Protein AF-A0A1R3GGG5-F1 (afdb_monomer_lite)

InterPro domains:
  IPR013149 Alcohol dehydrogenase-like, C-terminal [PF00107] (2-76)
  IPR036291 NAD(P)-binding domain superfamily [SSF51735] (1-81)

Sequence (82 aa):
MTDGGVDRSVECTGSINAMIAAYECVHDGWGVAVPVGVPNKDDAFKTHPTNVLNERTLKGTLFGNYKPRSDLPLVVEKYMNK

pLDDT: mean 94.75, std 5.68, range [58.12, 98.06]

Structure (mmCIF, N/CA/C/O backbone):
data_AF-A0A1R3GGG5-F1
#
_entry.id   AF-A0A1R3GGG5-F1
#
loop_
_atom_site.group_PDB
_atom_site.id
_atom_site.type_symbol
_atom_site.label_atom_id
_atom_site.label_alt_id
_atom_site.label_comp_id
_atom_site.label_asym_id
_atom_site.label_entity_id
_atom_site.label_seq_id
_atom_site.pdbx_PDB_ins_code
_atom_site.Cartn_x
_atom_site.Cartn_y
_atom_site.Cartn_z
_atom_site.occupancy
_atom_site.B_iso_or_equiv
_atom_site.auth_seq_id
_atom_site.auth_comp_id
_atom_site.auth_asym_id
_atom_site.auth_atom_id
_atom_site.pdbx_PDB_model_num
ATOM 1 N N . MET A 1 1 ? -6.206 -15.191 -13.886 1.00 63.34 1 MET A N 1
ATOM 2 C CA . MET A 1 1 ? -6.832 -14.943 -12.568 1.00 63.34 1 MET A CA 1
ATOM 3 C C . MET A 1 1 ? -7.317 -13.501 -12.451 1.00 63.34 1 MET A C 1
ATOM 5 O O . MET A 1 1 ? -8.444 -13.340 -12.019 1.00 63.34 1 MET A O 1
ATOM 9 N N . THR A 1 2 ? -6.537 -12.486 -12.854 1.00 91.88 2 THR A N 1
ATOM 10 C CA . THR A 1 2 ? -6.927 -11.063 -12.706 1.00 91.88 2 THR A CA 1
ATOM 11 C C . THR A 1 2 ? -6.868 -10.219 -13.988 1.00 91.88 2 THR A C 1
ATOM 13 O O . THR A 1 2 ? -7.142 -9.034 -13.920 1.00 91.88 2 THR A O 1
ATOM 16 N N . ASP A 1 3 ? -6.491 -10.807 -15.130 1.00 89.44 3 ASP A N 1
ATOM 17 C CA . ASP A 1 3 ? -6.541 -10.196 -16.478 1.00 89.44 3 ASP A CA 1
ATOM 18 C C . ASP A 1 3 ? -6.054 -8.733 -16.591 1.00 89.44 3 ASP A C 1
ATOM 20 O O . ASP A 1 3 ? -6.656 -7.918 -17.275 1.00 89.44 3 ASP A O 1
ATOM 24 N N . GLY A 1 4 ? -4.965 -8.387 -15.893 1.00 91.12 4 GLY A N 1
ATOM 25 C CA . GLY A 1 4 ? -4.401 -7.027 -15.914 1.00 91.12 4 GLY A CA 1
ATOM 26 C C . GLY A 1 4 ? -3.909 -6.518 -14.560 1.00 91.12 4 GLY A C 1
ATOM 27 O O . GLY A 1 4 ? -3.095 -5.603 -14.511 1.00 91.12 4 GLY A O 1
ATOM 28 N N . GLY A 1 5 ? -4.337 -7.140 -13.460 1.00 96.38 5 GLY A N 1
ATOM 29 C CA . GLY A 1 5 ? -3.890 -6.786 -12.109 1.00 96.38 5 GLY A CA 1
ATOM 30 C C . GLY A 1 5 ? -5.047 -6.726 -11.121 1.00 96.38 5 GLY A C 1
ATOM 31 O O . GLY A 1 5 ? -6.202 -6.904 -11.491 1.00 96.38 5 GLY A O 1
ATOM 32 N N . VAL A 1 6 ? -4.746 -6.522 -9.842 1.00 97.75 6 VAL A N 1
ATOM 33 C CA . VAL A 1 6 ? -5.779 -6.369 -8.805 1.00 97.75 6 VAL A CA 1
ATOM 34 C C . VAL A 1 6 ? -6.241 -4.920 -8.694 1.00 97.75 6 VAL A C 1
ATOM 36 O O . VAL A 1 6 ? -5.455 -3.991 -8.873 1.00 97.75 6 VAL A O 1
ATOM 39 N N . ASP A 1 7 ? -7.494 -4.703 -8.304 1.00 97.31 7 ASP A N 1
ATOM 40 C CA . ASP A 1 7 ? -7.973 -3.345 -8.024 1.00 97.31 7 ASP A CA 1
ATOM 41 C C . ASP A 1 7 ? -7.227 -2.728 -6.840 1.00 97.31 7 ASP A C 1
ATOM 43 O O . ASP A 1 7 ? -6.928 -1.531 -6.825 1.00 97.31 7 ASP A O 1
ATOM 47 N N . ARG A 1 8 ? -6.948 -3.541 -5.817 1.00 97.56 8 ARG A N 1
ATOM 48 C CA . ARG A 1 8 ? -6.306 -3.123 -4.573 1.00 97.56 8 ARG A CA 1
ATOM 49 C C . ARG A 1 8 ? -5.274 -4.149 -4.136 1.00 97.56 8 ARG A C 1
ATOM 51 O O . ARG A 1 8 ? -5.576 -5.338 -4.078 1.00 97.56 8 ARG A O 1
ATOM 58 N N . SER A 1 9 ? -4.094 -3.676 -3.762 1.00 97.94 9 SER A N 1
ATOM 59 C CA . SER A 1 9 ? -3.070 -4.483 -3.103 1.00 97.94 9 SER A CA 1
ATOM 60 C C . SER A 1 9 ? -2.698 -3.860 -1.761 1.00 97.94 9 SER A C 1
ATOM 62 O O . SER A 1 9 ? -2.753 -2.639 -1.579 1.00 97.94 9 SER A O 1
ATOM 64 N N . VAL A 1 10 ? -2.346 -4.710 -0.799 1.00 97.94 10 VAL A N 1
ATOM 65 C CA . VAL A 1 10 ? -1.922 -4.288 0.536 1.00 97.94 10 VAL A CA 1
ATOM 66 C C . VAL A 1 10 ? -0.649 -5.041 0.883 1.00 97.94 10 VAL A C 1
ATOM 68 O O . VAL A 1 10 ? -0.614 -6.268 0.800 1.00 97.94 10 VAL A O 1
ATOM 71 N N . GLU A 1 11 ? 0.394 -4.309 1.256 1.00 97.81 11 GLU A N 1
ATOM 72 C CA . GLU A 1 11 ? 1.655 -4.897 1.704 1.00 97.81 11 GLU A CA 1
ATOM 73 C C . GLU A 1 11 ? 1.752 -4.782 3.227 1.00 97.81 11 GLU A C 1
ATOM 75 O O . GLU A 1 11 ? 1.570 -3.699 3.779 1.00 97.81 11 GLU A O 1
ATOM 80 N N . CYS A 1 12 ? 2.011 -5.899 3.910 1.00 97.00 12 CYS A N 1
ATOM 81 C CA . CYS A 1 12 ? 1.950 -5.986 5.375 1.00 97.00 12 CYS A CA 1
ATOM 82 C C . CYS A 1 12 ? 3.210 -6.599 6.014 1.00 97.00 12 CYS A C 1
ATOM 84 O O . CYS A 1 12 ? 3.156 -7.018 7.168 1.00 97.00 12 CYS A O 1
ATOM 86 N N . THR A 1 13 ? 4.321 -6.712 5.283 1.00 96.19 13 THR A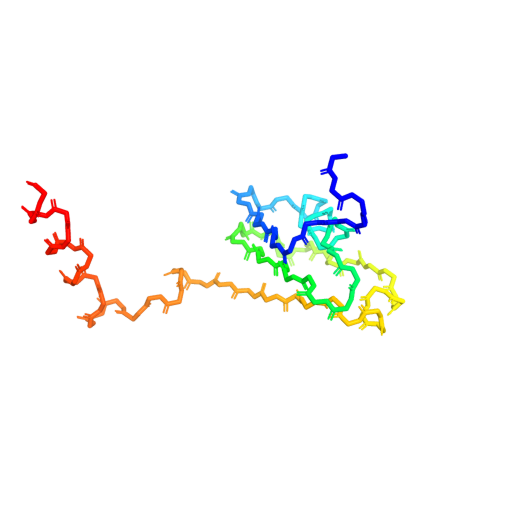 N 1
ATOM 87 C CA . THR A 1 13 ? 5.567 -7.347 5.757 1.00 96.19 13 THR A CA 1
ATOM 88 C C . THR A 1 13 ? 6.663 -6.338 6.093 1.00 96.19 13 THR A C 1
ATOM 90 O O . THR A 1 13 ? 7.499 -6.621 6.945 1.00 96.19 13 THR A O 1
ATOM 93 N N . GLY A 1 14 ? 6.668 -5.167 5.447 1.00 95.12 14 GLY A N 1
ATOM 94 C CA . GLY A 1 14 ? 7.749 -4.184 5.551 1.00 95.12 14 GLY A CA 1
ATOM 95 C C . GLY A 1 14 ? 8.900 -4.435 4.571 1.00 95.12 14 GLY A C 1
ATOM 96 O O . GLY A 1 14 ? 9.860 -3.674 4.548 1.00 95.12 14 GLY A O 1
ATOM 97 N N . SER A 1 15 ? 8.822 -5.477 3.736 1.00 96.69 15 SER A N 1
ATOM 98 C CA . SER A 1 15 ? 9.833 -5.745 2.713 1.00 96.69 15 SER A CA 1
ATOM 99 C C . SER A 1 15 ? 9.678 -4.793 1.532 1.00 96.69 15 SER A C 1
ATOM 101 O O . SER A 1 15 ? 8.645 -4.788 0.862 1.00 96.69 15 SER A O 1
ATOM 103 N N . ILE A 1 16 ? 10.739 -4.054 1.198 1.00 96.75 16 ILE A N 1
ATOM 104 C CA . ILE A 1 16 ? 10.722 -3.124 0.063 1.00 96.75 16 ILE A CA 1
ATOM 105 C C . ILE A 1 16 ? 10.405 -3.817 -1.271 1.00 96.75 16 ILE A C 1
ATOM 107 O O . ILE A 1 16 ? 9.654 -3.288 -2.088 1.00 96.75 16 ILE A O 1
ATOM 111 N N . ASN A 1 17 ? 10.891 -5.047 -1.458 1.00 96.62 17 ASN A N 1
ATOM 112 C CA . ASN A 1 17 ? 10.607 -5.841 -2.653 1.00 96.62 17 ASN A CA 1
ATOM 113 C C . ASN A 1 17 ? 9.126 -6.234 -2.722 1.00 96.62 17 ASN A C 1
ATOM 115 O O . ASN A 1 17 ? 8.526 -6.183 -3.793 1.00 96.62 17 ASN A O 1
ATOM 119 N N . ALA A 1 18 ? 8.521 -6.581 -1.581 1.00 97.06 18 ALA A N 1
ATOM 120 C CA . ALA A 1 18 ? 7.092 -6.866 -1.515 1.00 97.06 18 ALA A CA 1
ATOM 121 C C . ALA A 1 18 ? 6.251 -5.604 -1.762 1.00 97.06 18 ALA A C 1
ATOM 123 O O . ALA A 1 18 ? 5.209 -5.695 -2.403 1.00 97.06 18 ALA A O 1
ATOM 124 N N . MET A 1 19 ? 6.708 -4.427 -1.316 1.00 97.69 19 MET A N 1
ATOM 125 C CA . MET A 1 19 ? 6.008 -3.160 -1.568 1.00 97.69 19 MET A CA 1
ATOM 126 C C . MET A 1 19 ? 6.002 -2.807 -3.051 1.00 97.69 19 MET A C 1
ATOM 128 O O . MET A 1 19 ? 4.963 -2.414 -3.583 1.00 97.69 19 MET A O 1
ATOM 132 N N . ILE A 1 20 ? 7.143 -2.970 -3.724 1.00 97.00 20 ILE A N 1
ATOM 133 C CA . ILE A 1 20 ? 7.250 -2.746 -5.169 1.00 97.00 20 ILE A CA 1
ATOM 134 C C . ILE A 1 20 ? 6.358 -3.744 -5.908 1.00 97.00 20 ILE A C 1
ATOM 136 O O . ILE A 1 20 ? 5.538 -3.329 -6.720 1.00 97.00 20 ILE A O 1
ATOM 140 N N . ALA A 1 21 ? 6.420 -5.032 -5.557 1.00 96.81 21 ALA A N 1
ATOM 141 C CA . ALA A 1 21 ? 5.554 -6.048 -6.154 1.00 96.81 21 ALA A CA 1
ATOM 142 C C . ALA A 1 21 ? 4.061 -5.750 -5.934 1.00 96.81 21 ALA A C 1
ATOM 144 O O . ALA A 1 21 ? 3.257 -5.924 -6.848 1.00 96.81 21 ALA A O 1
ATOM 145 N N . ALA A 1 22 ? 3.685 -5.258 -4.749 1.00 97.50 22 ALA A N 1
ATOM 146 C CA . ALA A 1 22 ? 2.320 -4.841 -4.457 1.00 97.50 22 ALA A CA 1
ATOM 147 C C . ALA A 1 22 ? 1.889 -3.659 -5.337 1.00 97.50 22 ALA A C 1
ATOM 149 O O . ALA A 1 22 ? 0.761 -3.650 -5.817 1.00 97.50 22 ALA A O 1
ATOM 150 N N . TYR A 1 23 ? 2.758 -2.681 -5.591 1.00 97.44 23 TYR A N 1
ATOM 151 C CA . TYR A 1 23 ? 2.459 -1.587 -6.521 1.00 97.44 23 TYR A CA 1
ATOM 152 C C . TYR A 1 23 ? 2.422 -2.034 -7.983 1.00 97.44 23 TYR A C 1
ATOM 154 O O . TYR A 1 23 ? 1.628 -1.532 -8.774 1.00 97.44 23 TYR A O 1
ATOM 162 N N . GLU A 1 24 ? 3.252 -2.999 -8.360 1.00 96.25 24 GLU A N 1
ATOM 163 C CA . GLU A 1 24 ? 3.354 -3.445 -9.745 1.00 96.25 24 GLU A CA 1
ATOM 164 C C . GLU A 1 24 ? 2.276 -4.463 -10.142 1.00 96.25 24 GLU A C 1
ATOM 166 O O . GLU A 1 24 ? 2.031 -4.657 -11.333 1.00 96.25 24 GLU A O 1
ATOM 171 N N . CYS A 1 25 ? 1.581 -5.067 -9.174 1.00 96.25 25 CYS A N 1
ATOM 172 C CA . CYS A 1 25 ? 0.501 -6.017 -9.438 1.00 96.25 25 CYS A CA 1
ATOM 173 C C . CYS A 1 25 ? -0.897 -5.386 -9.531 1.00 96.25 25 CYS A C 1
ATOM 175 O O . CYS A 1 25 ? -1.859 -6.103 -9.825 1.00 96.25 25 CYS A O 1
ATOM 177 N N . VAL A 1 26 ? -1.039 -4.080 -9.267 1.00 97.50 26 VAL A N 1
ATOM 178 C CA . VAL A 1 26 ? -2.335 -3.398 -9.388 1.00 97.50 26 VAL A CA 1
ATOM 179 C C . VAL A 1 26 ? -2.669 -3.086 -10.840 1.00 97.50 26 VAL A C 1
ATOM 181 O O . VAL A 1 26 ? -1.780 -2.885 -11.666 1.00 97.50 26 VAL A O 1
ATOM 184 N N . HIS A 1 27 ? -3.963 -3.036 -11.129 1.00 97.38 27 HIS A N 1
ATOM 185 C CA . HIS A 1 27 ? -4.478 -2.781 -12.465 1.00 97.38 27 HIS A CA 1
ATOM 186 C C . HIS A 1 27 ? -4.085 -1.382 -12.971 1.00 97.38 27 HIS A C 1
ATOM 188 O O . HIS A 1 27 ? -4.161 -0.398 -12.229 1.00 97.38 27 HIS A O 1
ATOM 194 N N . ASP A 1 28 ? -3.709 -1.284 -14.247 1.00 96.12 28 ASP A N 1
ATOM 195 C CA . ASP A 1 28 ? -3.485 -0.002 -14.926 1.00 96.12 28 ASP A CA 1
ATOM 196 C C . ASP A 1 28 ? -4.786 0.829 -14.959 1.00 96.12 28 ASP A C 1
ATOM 198 O O . ASP A 1 28 ? -5.879 0.287 -15.114 1.00 96.12 28 ASP A O 1
ATOM 202 N N . GLY A 1 29 ? -4.709 2.146 -14.792 1.00 95.94 29 GLY A N 1
ATOM 203 C CA . GLY A 1 29 ? -5.865 3.051 -14.801 1.00 95.94 29 GLY A CA 1
ATOM 204 C C . GLY A 1 29 ? -6.449 3.345 -13.414 1.00 95.94 29 GLY A C 1
ATOM 205 O O . GLY A 1 29 ? -6.616 4.501 -13.043 1.00 95.94 29 GLY A O 1
ATOM 206 N N . TRP A 1 30 ? -6.779 2.318 -12.618 1.00 96.44 30 TRP A N 1
ATOM 207 C CA . TRP A 1 30 ? -7.519 2.513 -11.350 1.00 96.44 30 TRP A CA 1
ATOM 208 C C . TRP A 1 30 ? -6.987 1.732 -10.142 1.00 96.44 30 TRP A C 1
ATOM 210 O O . TRP A 1 30 ? -7.564 1.802 -9.043 1.00 96.44 30 TRP A O 1
ATOM 220 N N . GLY A 1 31 ? -5.911 0.970 -10.328 1.00 97.94 31 GLY A N 1
ATOM 221 C CA . GLY A 1 31 ? -5.288 0.175 -9.283 1.00 97.94 31 GLY A CA 1
ATOM 222 C C . GLY A 1 31 ? -4.725 1.037 -8.153 1.00 97.94 31 GLY A C 1
ATOM 223 O O . GLY A 1 31 ? -4.125 2.088 -8.388 1.00 97.94 31 GLY A O 1
ATOM 224 N N . VAL A 1 32 ? -4.908 0.596 -6.904 1.00 98.06 32 VAL A N 1
ATOM 225 C CA . VAL A 1 32 ? -4.363 1.289 -5.725 1.00 98.06 32 VAL A CA 1
ATOM 226 C C . VAL A 1 32 ? -3.579 0.315 -4.858 1.00 98.06 32 VAL A C 1
ATOM 228 O O . VAL A 1 32 ? -4.132 -0.672 -4.375 1.00 98.06 32 VAL A O 1
ATOM 231 N N . ALA A 1 33 ? -2.318 0.635 -4.599 1.00 97.81 33 ALA A N 1
ATOM 232 C CA . ALA A 1 33 ? -1.476 -0.105 -3.671 1.00 97.81 33 ALA A CA 1
ATOM 233 C C . ALA A 1 33 ? -1.344 0.642 -2.345 1.00 97.81 33 ALA A C 1
ATOM 235 O O . ALA A 1 33 ? -1.163 1.864 -2.327 1.00 97.81 33 ALA A O 1
ATOM 236 N N . VAL A 1 34 ? -1.428 -0.097 -1.239 1.00 97.81 34 VAL A N 1
ATOM 237 C CA . VAL A 1 34 ? -1.318 0.443 0.120 1.00 97.81 34 VAL A CA 1
ATOM 238 C C . VAL A 1 34 ? -0.266 -0.338 0.911 1.00 97.81 34 VAL A C 1
ATOM 240 O O . VAL A 1 34 ? -0.587 -1.370 1.504 1.00 97.81 34 VAL A O 1
ATOM 243 N N . PRO A 1 35 ? 0.992 0.125 0.960 1.00 96.31 35 PRO A N 1
ATOM 244 C CA . PRO A 1 35 ? 1.960 -0.379 1.916 1.00 96.31 35 PRO A CA 1
ATOM 245 C C . PRO A 1 35 ? 1.577 0.033 3.339 1.00 96.31 35 PRO A C 1
ATOM 247 O O . PRO A 1 35 ? 1.332 1.208 3.629 1.00 96.31 35 PRO A O 1
ATOM 250 N N . VAL A 1 36 ? 1.507 -0.965 4.213 1.00 97.00 36 VAL A N 1
ATOM 251 C CA . VAL A 1 36 ? 1.235 -0.854 5.652 1.00 97.00 36 VAL A CA 1
ATOM 252 C C . VAL A 1 36 ? 2.475 -1.249 6.452 1.00 97.00 36 VAL A C 1
ATOM 254 O O . VAL A 1 36 ? 2.692 -0.732 7.548 1.00 97.00 36 VAL A O 1
ATOM 257 N N . GLY A 1 37 ? 3.291 -2.161 5.913 1.00 95.44 37 GLY A N 1
ATOM 258 C CA . GLY A 1 37 ? 4.569 -2.534 6.500 1.00 95.44 37 GLY A CA 1
ATOM 259 C C . GLY A 1 37 ? 5.521 -1.342 6.618 1.00 95.44 37 GLY A C 1
ATOM 260 O O . GLY A 1 37 ? 5.477 -0.405 5.823 1.00 95.44 37 GLY A O 1
ATOM 261 N N . VAL A 1 38 ? 6.399 -1.378 7.619 1.00 95.19 38 VAL A N 1
ATOM 262 C CA . VAL A 1 38 ? 7.401 -0.328 7.842 1.00 95.19 38 VAL A CA 1
ATOM 263 C C . VAL A 1 38 ? 8.732 -0.794 7.243 1.00 95.19 38 VAL A C 1
ATOM 265 O O . VAL A 1 38 ? 9.255 -1.806 7.713 1.00 95.19 38 VAL A O 1
ATOM 268 N N . PRO A 1 39 ? 9.276 -0.109 6.220 1.00 94.31 39 PRO A N 1
ATOM 269 C CA . PRO A 1 39 ? 10.556 -0.471 5.619 1.00 94.31 39 PRO A CA 1
ATOM 270 C C . PRO A 1 39 ? 11.731 0.040 6.467 1.00 94.31 39 PRO A C 1
ATOM 272 O O . PRO A 1 39 ? 11.548 0.853 7.381 1.00 94.31 39 PRO A O 1
ATOM 275 N N . ASN A 1 40 ? 12.955 -0.401 6.162 1.00 94.94 40 ASN A N 1
ATOM 276 C CA . ASN A 1 40 ? 14.143 0.151 6.811 1.00 94.94 40 ASN A CA 1
ATOM 277 C C . ASN A 1 40 ? 14.405 1.580 6.330 1.00 94.94 40 ASN A C 1
ATOM 279 O O . ASN A 1 40 ? 14.012 1.980 5.236 1.00 94.94 40 ASN A O 1
ATOM 283 N N . LYS A 1 41 ? 15.127 2.355 7.142 1.00 93.38 41 LYS A N 1
ATOM 284 C CA . LYS A 1 41 ? 15.426 3.764 6.850 1.00 93.38 41 LYS A CA 1
ATOM 285 C C . LYS A 1 41 ? 16.190 3.967 5.534 1.00 93.38 41 LYS A C 1
ATOM 287 O O . LYS A 1 41 ? 16.004 4.993 4.888 1.00 93.38 41 LYS A O 1
ATOM 292 N N . ASP A 1 42 ? 17.032 3.005 5.166 1.00 95.19 42 ASP A N 1
ATOM 293 C CA . ASP A 1 42 ? 17.893 3.080 3.982 1.00 95.19 42 ASP A CA 1
ATOM 294 C C . ASP A 1 42 ? 17.266 2.410 2.745 1.00 95.19 42 ASP A C 1
ATOM 296 O O . ASP A 1 42 ? 17.861 2.416 1.664 1.00 95.19 42 ASP A O 1
ATOM 300 N N . ASP A 1 43 ? 1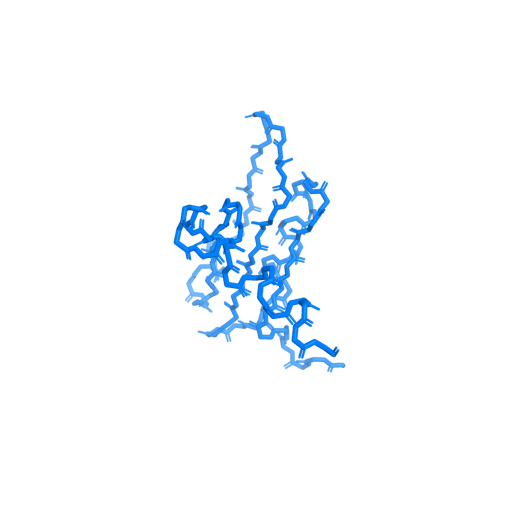6.060 1.843 2.881 1.00 95.75 43 ASP A N 1
ATOM 301 C CA . ASP A 1 43 ? 15.347 1.224 1.768 1.00 95.75 43 ASP A CA 1
ATOM 302 C C . ASP A 1 43 ? 14.814 2.291 0.803 1.00 95.75 43 ASP A C 1
ATOM 304 O O . ASP A 1 43 ? 14.312 3.346 1.195 1.00 95.75 43 ASP A O 1
ATOM 308 N N . ALA A 1 44 ? 14.886 1.994 -0.495 1.00 95.00 44 ALA A N 1
ATOM 309 C CA . ALA A 1 44 ? 14.420 2.885 -1.548 1.00 95.00 44 ALA A CA 1
ATOM 310 C C . ALA A 1 44 ? 13.356 2.200 -2.403 1.00 95.00 44 ALA A C 1
ATOM 312 O O . ALA A 1 44 ? 13.611 1.170 -3.028 1.00 95.00 44 ALA A O 1
ATOM 313 N N . PHE A 1 45 ? 12.181 2.819 -2.487 1.00 94.81 45 PHE A N 1
ATOM 314 C CA . PHE A 1 45 ? 11.120 2.378 -3.382 1.00 94.81 45 PHE A CA 1
ATOM 315 C C . PHE A 1 45 ? 11.442 2.817 -4.812 1.00 94.81 45 PHE A C 1
ATOM 317 O O . PHE A 1 45 ? 11.551 4.012 -5.092 1.00 94.81 45 PHE A O 1
ATOM 324 N N . LYS A 1 46 ? 11.610 1.854 -5.723 1.00 95.00 46 LYS A N 1
ATOM 325 C CA . LYS A 1 46 ? 11.965 2.105 -7.125 1.00 95.00 46 LYS A CA 1
ATOM 326 C C . LYS A 1 46 ? 11.007 1.353 -8.033 1.00 95.00 46 LYS A C 1
ATOM 328 O O . LYS A 1 46 ? 10.784 0.167 -7.843 1.00 95.00 46 LYS A O 1
ATOM 333 N N . THR A 1 47 ? 10.471 2.050 -9.026 1.00 94.50 47 THR A N 1
ATOM 334 C CA . THR A 1 47 ? 9.581 1.480 -10.040 1.00 94.50 47 THR A CA 1
ATOM 335 C C . THR A 1 47 ? 9.720 2.268 -11.342 1.00 94.50 47 THR A C 1
ATOM 337 O O . THR A 1 47 ? 10.311 3.354 -11.360 1.00 94.50 47 THR A O 1
ATOM 340 N N . HIS A 1 48 ? 9.205 1.727 -12.443 1.00 94.25 48 HIS A N 1
ATOM 341 C CA . HIS A 1 48 ? 9.268 2.390 -13.741 1.00 94.25 48 HIS A CA 1
ATOM 342 C C . HIS A 1 48 ? 8.323 3.605 -13.795 1.00 94.25 48 HIS A C 1
ATOM 344 O O . HIS A 1 48 ? 7.170 3.491 -13.379 1.00 94.25 48 HIS A O 1
ATOM 350 N N . PRO A 1 49 ? 8.745 4.754 -14.365 1.00 94.44 49 PRO A N 1
ATOM 351 C CA . PRO A 1 49 ? 7.881 5.933 -14.503 1.00 94.44 49 PRO A CA 1
ATOM 352 C C . PRO A 1 49 ? 6.574 5.660 -15.257 1.00 94.44 49 PRO A C 1
ATOM 354 O O . PRO A 1 49 ? 5.556 6.289 -14.983 1.00 94.44 49 PRO A O 1
ATOM 357 N N . THR A 1 50 ? 6.579 4.685 -16.168 1.00 95.38 50 THR A N 1
ATOM 358 C CA . THR A 1 50 ? 5.387 4.221 -16.887 1.00 95.38 50 THR A CA 1
ATOM 359 C C . THR A 1 50 ? 4.288 3.729 -15.954 1.00 95.38 50 THR A C 1
ATOM 361 O O . THR A 1 50 ? 3.125 3.932 -16.259 1.00 95.38 50 THR A O 1
ATOM 364 N N . ASN A 1 51 ? 4.624 3.160 -14.794 1.00 93.81 51 ASN A N 1
ATOM 365 C CA . ASN A 1 51 ? 3.628 2.692 -13.827 1.00 93.81 51 ASN A CA 1
ATOM 366 C C . ASN A 1 51 ? 2.842 3.862 -13.215 1.00 93.81 51 ASN A C 1
ATOM 368 O O . ASN A 1 51 ? 1.651 3.730 -12.947 1.00 93.81 51 ASN A O 1
ATOM 372 N N . VAL A 1 52 ? 3.487 5.024 -13.061 1.00 92.94 52 VAL A N 1
ATOM 373 C CA . VAL A 1 52 ? 2.834 6.264 -12.617 1.00 92.94 52 VAL A CA 1
ATOM 374 C C . VAL A 1 52 ? 2.006 6.876 -13.749 1.00 92.94 52 VAL A C 1
ATOM 376 O O . VAL A 1 52 ? 0.896 7.342 -13.512 1.00 92.94 52 VAL A O 1
ATOM 379 N N . LEU A 1 53 ? 2.525 6.854 -14.982 1.00 96.44 53 LEU A N 1
ATOM 380 C CA . LEU A 1 53 ? 1.808 7.350 -16.165 1.00 96.44 53 LEU A CA 1
ATOM 381 C C . LEU A 1 53 ? 0.584 6.495 -16.518 1.00 96.44 53 LEU A C 1
ATOM 383 O O . LEU A 1 53 ? -0.404 7.036 -16.996 1.00 96.44 53 LEU A O 1
ATOM 387 N N . ASN A 1 54 ? 0.618 5.196 -16.218 1.00 95.56 54 ASN A N 1
ATOM 388 C CA . ASN A 1 54 ? -0.516 4.277 -16.327 1.00 95.56 54 ASN A CA 1
ATOM 389 C C . ASN A 1 54 ? -1.523 4.443 -15.172 1.00 95.56 54 ASN A C 1
ATOM 391 O O . ASN A 1 54 ? -2.290 3.528 -14.888 1.00 95.56 54 ASN A O 1
ATOM 395 N N . GLU A 1 55 ? -1.501 5.577 -14.470 1.00 95.62 55 GLU A N 1
ATOM 396 C CA . GLU A 1 55 ? -2.484 5.972 -13.453 1.00 95.62 55 GLU A CA 1
ATOM 397 C C . GLU A 1 55 ? -2.607 5.011 -12.251 1.00 95.62 55 GLU A C 1
ATOM 399 O O . GLU A 1 55 ? -3.587 5.038 -11.502 1.00 95.62 55 GLU A O 1
ATOM 404 N N . ARG A 1 56 ? -1.580 4.194 -11.977 1.00 97.06 56 ARG A N 1
ATOM 405 C CA . ARG A 1 56 ? -1.535 3.397 -10.744 1.00 97.06 56 ARG A CA 1
ATOM 406 C C . ARG A 1 56 ? -1.290 4.301 -9.548 1.00 97.06 56 ARG A C 1
ATOM 408 O O . ARG A 1 56 ? -0.319 5.061 -9.501 1.00 97.06 56 ARG A O 1
ATOM 415 N N . THR A 1 57 ? -2.112 4.154 -8.518 1.00 96.69 57 THR A N 1
ATOM 416 C CA . THR A 1 57 ? -2.028 4.993 -7.322 1.00 96.69 57 THR A CA 1
ATOM 417 C C . THR A 1 57 ? -1.272 4.287 -6.200 1.00 96.69 57 THR A C 1
ATOM 419 O O . THR A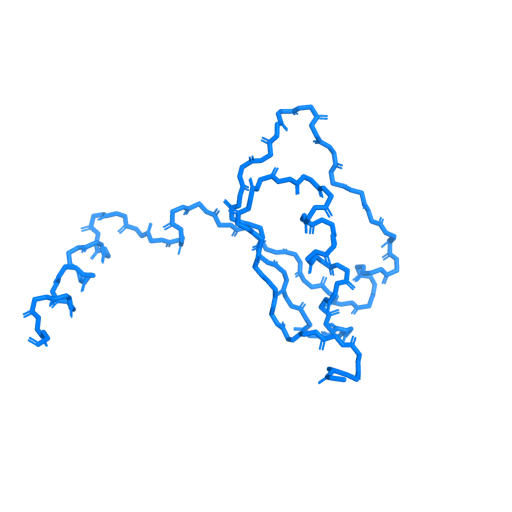 1 57 ? -1.667 3.214 -5.747 1.00 96.69 57 THR A O 1
ATOM 422 N N . LEU A 1 58 ? -0.228 4.929 -5.677 1.00 96.38 58 LEU A N 1
ATOM 423 C CA . LEU A 1 58 ? 0.436 4.518 -4.440 1.00 96.38 58 LEU A CA 1
ATOM 424 C C . LEU A 1 58 ? -0.096 5.360 -3.272 1.00 96.38 58 LEU A C 1
ATOM 426 O O . LEU A 1 58 ? -0.031 6.589 -3.309 1.00 96.38 58 LEU A O 1
ATOM 430 N N . LYS A 1 59 ? -0.623 4.713 -2.231 1.00 95.81 59 LYS A N 1
ATOM 431 C CA . LYS A 1 59 ? -1.026 5.361 -0.970 1.00 95.81 59 LYS A CA 1
ATOM 432 C C . LYS A 1 59 ? -0.240 4.764 0.184 1.00 95.81 59 LYS A C 1
ATOM 434 O O . LYS A 1 59 ? 0.204 3.636 0.087 1.00 95.81 59 LYS A O 1
ATOM 439 N N . GLY A 1 60 ? -0.131 5.487 1.291 1.00 93.62 60 GLY A N 1
ATOM 440 C CA . GLY A 1 60 ? 0.378 4.946 2.551 1.00 93.62 60 GLY A CA 1
ATOM 441 C C . GLY A 1 60 ? -0.685 4.991 3.641 1.00 93.62 60 GLY A C 1
ATOM 442 O O . GLY A 1 60 ? -1.702 5.682 3.516 1.00 93.62 60 GLY A O 1
ATOM 443 N N . THR A 1 61 ? -0.437 4.276 4.732 1.00 94.81 61 THR A N 1
ATOM 444 C CA . THR A 1 61 ? -1.225 4.427 5.952 1.00 94.81 61 THR A CA 1
ATOM 445 C C . THR A 1 61 ? -0.356 4.277 7.189 1.00 94.81 61 THR A C 1
ATOM 447 O O . THR A 1 61 ? 0.552 3.454 7.240 1.00 94.81 61 THR A O 1
ATOM 450 N N . LEU A 1 62 ? -0.667 5.074 8.206 1.00 91.25 62 LEU A N 1
ATOM 451 C CA . LEU A 1 62 ? -0.196 4.872 9.566 1.00 91.25 62 LEU A CA 1
ATOM 452 C C . LEU A 1 62 ? -1.429 4.654 10.432 1.00 91.25 62 LEU A C 1
ATOM 454 O O . LEU A 1 62 ? -2.395 5.414 10.344 1.00 91.25 62 LEU A O 1
ATOM 458 N N . PHE A 1 63 ? -1.414 3.593 11.239 1.00 91.31 63 PHE A N 1
ATOM 459 C CA . PHE A 1 63 ? -2.531 3.239 12.119 1.00 91.31 63 PHE A CA 1
ATOM 460 C C . PHE A 1 63 ? -3.872 3.037 11.377 1.00 91.31 63 PHE A C 1
ATOM 462 O O . PHE A 1 63 ? -4.937 3.326 11.913 1.00 91.31 63 PHE A O 1
ATOM 469 N N . GLY A 1 64 ? -3.837 2.599 10.112 1.00 91.88 64 GLY A N 1
ATOM 470 C CA . GLY A 1 64 ? -5.038 2.422 9.284 1.00 91.88 64 GLY A CA 1
ATOM 471 C C . GLY A 1 64 ? -5.791 3.724 8.978 1.00 91.88 64 GLY A C 1
ATOM 472 O O . GLY A 1 64 ? -6.963 3.672 8.619 1.00 91.88 64 GLY A O 1
ATOM 473 N N . ASN A 1 65 ? -5.145 4.886 9.148 1.00 92.12 65 ASN A N 1
ATOM 474 C CA . ASN A 1 65 ? -5.744 6.225 9.080 1.00 92.12 65 ASN A CA 1
ATOM 475 C C . ASN A 1 65 ? -6.856 6.470 10.117 1.00 92.12 65 ASN A C 1
ATOM 477 O O . ASN A 1 65 ? -7.640 7.410 9.969 1.00 92.12 65 ASN A O 1
ATOM 481 N N . TYR A 1 66 ? -6.904 5.664 11.181 1.00 94.69 66 TYR A N 1
ATOM 482 C CA . TYR A 1 66 ? -7.789 5.902 12.315 1.00 94.69 66 TYR A CA 1
ATOM 483 C C . TYR A 1 66 ? -7.318 7.121 13.111 1.00 94.69 66 TYR A C 1
ATOM 485 O O . TYR A 1 66 ? -6.130 7.279 13.398 1.00 94.69 66 TYR A O 1
ATOM 493 N N . LYS A 1 67 ? -8.263 7.954 13.546 1.00 95.31 67 LYS A N 1
ATOM 494 C CA . LYS A 1 67 ? -8.042 8.972 14.574 1.00 95.31 67 LYS A CA 1
ATOM 495 C C . LYS A 1 67 ? -8.210 8.310 15.945 1.00 95.31 67 LYS A C 1
ATOM 497 O O . LYS A 1 67 ? -9.339 7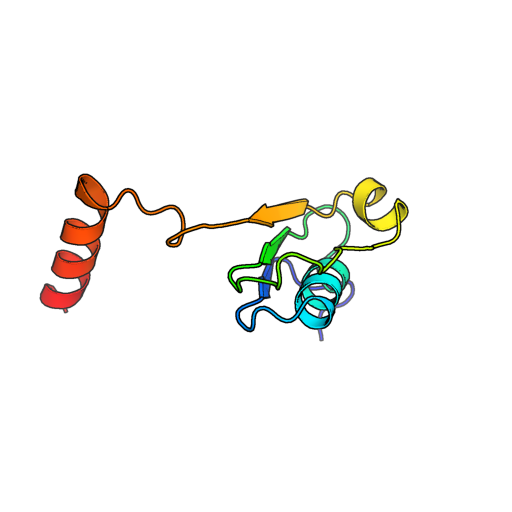.998 16.324 1.00 95.31 67 LYS A O 1
ATOM 502 N N . PRO A 1 68 ? -7.137 8.120 16.737 1.00 93.88 68 PRO A N 1
ATOM 503 C CA . PRO A 1 68 ? -7.195 7.241 17.906 1.00 93.88 68 PRO A CA 1
ATOM 504 C C . PRO A 1 68 ? -8.277 7.605 18.931 1.00 93.88 68 PRO A C 1
ATOM 506 O O . PRO A 1 68 ? -8.937 6.724 19.465 1.00 93.88 68 PRO A O 1
ATOM 509 N N . ARG A 1 69 ? -8.493 8.902 19.196 1.00 95.56 69 ARG A N 1
ATOM 510 C CA . ARG A 1 69 ? -9.455 9.355 20.217 1.00 95.56 69 ARG A CA 1
ATOM 511 C C . ARG A 1 69 ? -10.917 9.211 19.799 1.00 95.56 69 ARG A C 1
ATOM 513 O O . ARG A 1 69 ? -11.744 8.923 20.653 1.00 95.56 69 ARG A O 1
ATOM 520 N N . SER A 1 70 ? -11.238 9.458 18.530 1.00 95.75 70 SER A N 1
ATOM 521 C CA . SER A 1 70 ? -12.622 9.415 18.043 1.00 95.75 70 SER A CA 1
ATOM 522 C C . SER A 1 70 ? -13.008 8.0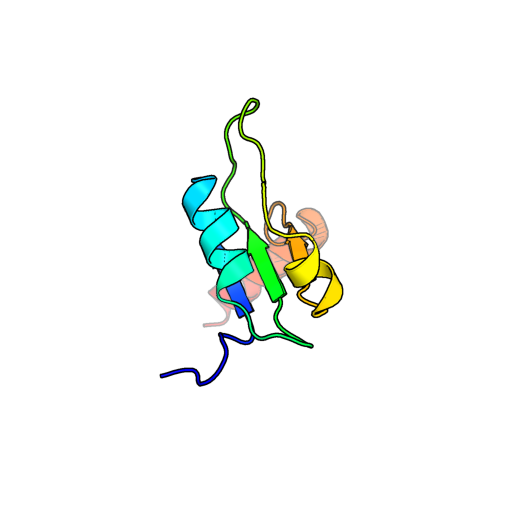42 17.510 1.00 95.75 70 SER A C 1
ATOM 524 O O . SER A 1 70 ? -14.143 7.620 17.700 1.00 95.75 70 SER A O 1
ATOM 526 N N . ASP A 1 71 ? -12.075 7.330 16.875 1.00 96.19 71 ASP A N 1
ATOM 527 C CA . ASP A 1 71 ? -12.430 6.182 16.043 1.00 96.19 71 ASP A CA 1
ATOM 528 C C . ASP A 1 71 ? -12.190 4.839 16.750 1.00 96.19 71 ASP A C 1
ATOM 530 O O . ASP A 1 71 ? -12.918 3.882 16.494 1.00 96.19 71 ASP A O 1
ATOM 534 N N . LEU A 1 72 ? -11.217 4.741 17.670 1.00 94.94 72 LEU A N 1
ATOM 535 C CA . LEU A 1 72 ? -10.987 3.495 18.421 1.00 94.94 72 LEU A CA 1
ATOM 536 C C . LEU A 1 72 ? -12.165 3.095 19.320 1.00 94.94 72 LEU A C 1
ATOM 538 O O . LEU A 1 72 ? -12.488 1.905 19.325 1.00 94.94 72 LEU A O 1
ATOM 542 N N . PRO A 1 73 ? -12.850 4.018 20.031 1.00 96.31 73 PRO A N 1
ATOM 543 C CA . PRO A 1 73 ? -14.050 3.658 20.784 1.00 96.31 73 PRO A CA 1
ATOM 544 C C . PRO A 1 73 ? -15.119 2.993 19.904 1.00 96.31 73 PRO A C 1
ATOM 546 O O . PRO A 1 73 ? -15.722 2.008 20.321 1.00 96.31 73 PRO A O 1
ATOM 549 N N . LEU A 1 74 ? -15.278 3.452 18.655 1.00 95.75 74 LEU A N 1
ATOM 550 C CA . LEU A 1 74 ? -16.226 2.876 17.692 1.00 95.75 74 LEU A CA 1
ATOM 551 C C . LEU A 1 74 ? -15.828 1.457 17.258 1.00 95.75 74 LEU A C 1
ATOM 553 O O . LEU A 1 74 ? -16.688 0.617 17.002 1.00 95.75 74 LEU A O 1
ATOM 557 N N . VAL A 1 75 ? -14.526 1.167 17.157 1.00 94.69 75 VAL A N 1
ATOM 558 C CA . VAL A 1 75 ? -14.037 -0.191 16.854 1.00 94.69 75 VAL A CA 1
ATOM 559 C C . VAL A 1 75 ? -14.329 -1.143 18.016 1.00 94.69 75 VAL A C 1
ATOM 561 O O . VAL A 1 75 ? -14.759 -2.271 17.779 1.00 94.69 75 VAL A O 1
ATOM 564 N N . VAL A 1 76 ? -14.150 -0.688 19.261 1.00 95.81 76 VAL A N 1
ATOM 565 C CA . VAL A 1 76 ? -14.491 -1.468 20.463 1.00 95.81 76 VAL A CA 1
ATOM 566 C C . VAL A 1 76 ? -15.994 -1.722 20.533 1.00 95.81 76 VAL A C 1
ATOM 568 O O . VAL A 1 76 ? -16.408 -2.859 20.731 1.00 95.81 76 VAL A O 1
ATOM 571 N N . GLU A 1 77 ? -16.816 -0.699 20.300 1.00 96.44 77 GLU A N 1
ATOM 572 C CA . GLU A 1 77 ? -18.273 -0.838 20.254 1.00 96.44 77 GLU A CA 1
ATOM 573 C C . GLU A 1 77 ? -18.713 -1.881 19.212 1.00 96.44 77 GLU A C 1
ATOM 575 O O . GLU A 1 77 ? -19.500 -2.773 19.523 1.00 96.44 77 GLU A O 1
ATOM 580 N N . LYS A 1 78 ? -18.134 -1.854 18.002 1.00 95.69 78 LYS A N 1
ATOM 581 C CA . LYS A 1 78 ? -18.381 -2.876 16.967 1.00 95.69 78 LYS A CA 1
ATOM 582 C C . LYS A 1 78 ? -17.973 -4.289 17.388 1.00 95.69 78 LYS A C 1
ATOM 584 O O . LYS A 1 78 ? -18.576 -5.248 16.918 1.00 95.69 78 LYS A O 1
ATOM 589 N N . TYR A 1 79 ? -16.930 -4.432 18.204 1.00 95.81 79 TYR A N 1
ATOM 590 C CA . TYR A 1 79 ? -16.520 -5.728 18.743 1.00 95.81 79 TYR A CA 1
ATOM 591 C C . TYR A 1 79 ? -17.493 -6.231 19.819 1.00 95.81 79 TYR A C 1
ATOM 593 O O . TYR A 1 79 ? -17.809 -7.417 19.823 1.00 95.81 79 TYR A O 1
ATOM 601 N N . MET A 1 80 ? -17.972 -5.340 20.694 1.00 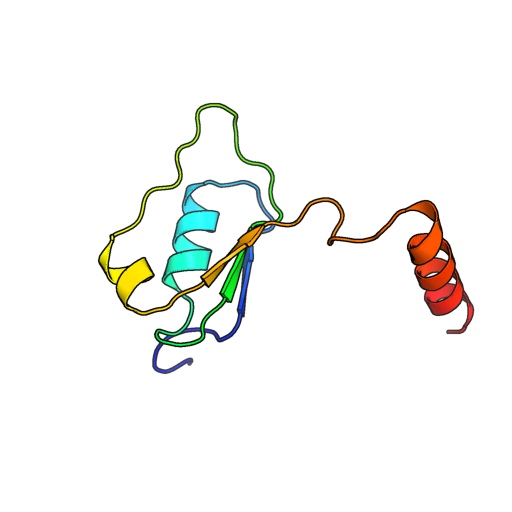96.75 80 MET A N 1
ATOM 602 C CA . MET A 1 80 ? -18.879 -5.674 21.801 1.00 96.75 80 MET A CA 1
ATOM 603 C C . MET A 1 80 ? -20.320 -5.937 21.345 1.00 96.75 80 MET A C 1
ATOM 605 O O . MET A 1 80 ? -21.000 -6.752 21.956 1.00 96.75 80 MET A O 1
ATOM 609 N N . ASN A 1 81 ? -20.776 -5.286 20.270 1.00 93.62 81 ASN A N 1
ATOM 610 C CA . ASN A 1 81 ? -22.111 -5.466 19.680 1.00 93.62 81 ASN A CA 1
ATOM 611 C C . ASN A 1 81 ? -22.195 -6.681 18.728 1.00 93.62 81 ASN A C 1
ATOM 613 O O . ASN A 1 81 ? -22.974 -6.662 17.772 1.00 93.62 81 ASN A O 1
ATOM 617 N N . LYS A 1 82 ? -21.360 -7.701 18.950 1.00 58.12 82 LYS A N 1
ATOM 618 C CA . LYS A 1 82 ? -21.379 -8.969 18.210 1.00 58.12 82 LYS A CA 1
ATOM 619 C C . LYS A 1 82 ? -22.276 -10.001 18.872 1.00 58.12 82 LYS A C 1
ATOM 621 O O . LYS A 1 82 ? -22.196 -10.137 20.110 1.00 58.12 82 LYS A O 1
#

Secondary structure (DSSP, 8-state):
--TT-BSEEEE-S--HHHHHHHHHTBPTTT-EEEE-SPPPTT------HHHHHTTPEE---SGGG--HHHHHHHHHHHHHT-

Organism: Corchorus capsularis (NCBI:txid210143)

Radius of gyration: 15.63 Å; chains: 1; bounding box: 40×24×39 Å

Foldseek 3Di:
DPVAADQEFEAAAQDLVSQLVRQVRFHFPRHEYEYAHNHDPPDDNDDDVVSVVSVRHYDYDDPNPDPCPPCVVVVVVVVVVD